Protein AF-A0A645GBQ3-F1 (afdb_monomer_lite)

Organism: NCBI:txid1076179

Structure (mmCIF, N/CA/C/O backbone):
data_AF-A0A645GBQ3-F1
#
_entry.id   AF-A0A645GBQ3-F1
#
loop_
_atom_site.group_PDB
_atom_site.id
_atom_site.type_symbol
_atom_site.label_atom_id
_atom_site.label_alt_id
_atom_site.label_comp_id
_atom_site.label_asym_id
_atom_site.label_entity_id
_atom_site.label_seq_id
_atom_site.pdbx_PDB_ins_code
_atom_site.Cartn_x
_atom_site.Cartn_y
_atom_site.Cartn_z
_atom_site.occupancy
_atom_site.B_iso_or_equiv
_atom_site.auth_seq_id
_atom_site.auth_comp_id
_atom_site.auth_asym_id
_atom_site.auth_atom_id
_atom_site.pdbx_PDB_model_num
ATOM 1 N N . MET A 1 1 ? -10.756 16.431 -6.516 1.00 83.06 1 MET A N 1
ATOM 2 C CA . MET A 1 1 ? -9.817 15.566 -5.770 1.00 83.06 1 MET A CA 1
ATOM 3 C C . MET A 1 1 ? -9.215 14.567 -6.733 1.00 83.06 1 MET A C 1
ATOM 5 O O . MET A 1 1 ? -9.971 13.977 -7.496 1.00 83.06 1 MET A O 1
ATOM 9 N N . LEU A 1 2 ? -7.894 14.402 -6.705 1.00 91.50 2 LEU A N 1
ATOM 10 C CA . LEU A 1 2 ? -7.167 13.457 -7.549 1.00 91.50 2 LEU A CA 1
ATOM 11 C C . LEU A 1 2 ? -6.474 12.403 -6.690 1.00 91.50 2 LEU A C 1
ATOM 13 O O . LEU A 1 2 ? -6.007 12.695 -5.585 1.00 91.50 2 LEU A O 1
ATOM 17 N N . LEU A 1 3 ? -6.412 11.192 -7.229 1.00 93.12 3 LEU A N 1
ATOM 18 C CA . LEU A 1 3 ? -5.645 10.085 -6.685 1.00 93.12 3 LEU A CA 1
ATOM 19 C C . LEU A 1 3 ? -4.630 9.641 -7.726 1.00 93.12 3 LEU A C 1
ATOM 21 O O . LEU A 1 3 ? -4.950 9.558 -8.911 1.00 93.12 3 LEU A O 1
ATOM 25 N N . TYR A 1 4 ? -3.431 9.333 -7.260 1.00 94.88 4 TYR A N 1
ATOM 26 C CA . TYR A 1 4 ? -2.358 8.794 -8.077 1.00 94.88 4 TYR A CA 1
ATOM 27 C C . TYR A 1 4 ? -1.699 7.646 -7.319 1.00 94.88 4 TYR A C 1
ATOM 29 O O . TYR A 1 4 ? -1.350 7.800 -6.150 1.00 94.88 4 TYR A O 1
ATOM 37 N N . SER A 1 5 ? -1.550 6.494 -7.966 1.00 96.38 5 SER A N 1
ATOM 38 C CA . SER A 1 5 ? -0.731 5.396 -7.461 1.00 96.38 5 SER A CA 1
ATOM 39 C C . SER A 1 5 ? 0.590 5.398 -8.209 1.00 96.38 5 SER A C 1
ATOM 41 O O . SER A 1 5 ? 0.617 5.496 -9.435 1.00 96.38 5 SER A O 1
ATOM 43 N N . GLY A 1 6 ? 1.688 5.291 -7.476 1.00 96.94 6 GLY A N 1
ATOM 44 C CA . GLY A 1 6 ? 3.011 5.284 -8.073 1.00 96.94 6 GLY A CA 1
ATOM 45 C C . GLY A 1 6 ? 4.090 4.987 -7.054 1.00 96.94 6 GLY A C 1
ATOM 46 O O . GLY A 1 6 ? 3.843 4.953 -5.849 1.00 96.94 6 GLY A O 1
ATOM 47 N N . ILE A 1 7 ? 5.293 4.754 -7.554 1.00 96.94 7 ILE A N 1
ATOM 48 C CA . ILE A 1 7 ? 6.451 4.490 -6.710 1.00 96.94 7 ILE A CA 1
ATOM 49 C C . ILE A 1 7 ? 6.987 5.784 -6.101 1.00 96.94 7 ILE A C 1
ATOM 51 O O . ILE A 1 7 ? 7.035 6.821 -6.761 1.00 96.94 7 ILE A O 1
ATOM 55 N N . GLU A 1 8 ? 7.400 5.717 -4.839 1.00 96.31 8 GLU A N 1
ATOM 56 C CA . GLU A 1 8 ? 8.283 6.731 -4.254 1.00 96.31 8 GLU A CA 1
ATOM 57 C C . GLU A 1 8 ? 9.726 6.544 -4.730 1.00 96.31 8 GLU A C 1
ATOM 59 O O . GLU A 1 8 ? 10.445 7.519 -4.930 1.00 96.31 8 GLU A O 1
ATOM 64 N N . GLY A 1 9 ? 10.121 5.286 -4.923 1.00 96.62 9 GLY A N 1
ATOM 65 C CA . GLY A 1 9 ? 11.475 4.892 -5.267 1.00 96.62 9 GLY A CA 1
ATOM 66 C C . GLY A 1 9 ? 12.423 4.792 -4.068 1.00 96.62 9 GLY A C 1
ATOM 67 O O . GLY A 1 9 ? 12.064 5.067 -2.919 1.00 96.62 9 GLY A O 1
ATOM 68 N N . SER A 1 10 ? 13.644 4.335 -4.334 1.00 95.75 10 SER A N 1
ATOM 69 C CA . SER A 1 10 ? 14.754 4.288 -3.374 1.00 95.75 10 SER A CA 1
ATOM 70 C C . SER A 1 10 ? 16.099 4.395 -4.101 1.00 95.75 10 SER A C 1
ATOM 72 O O . SER A 1 10 ? 16.156 4.680 -5.290 1.00 95.75 10 SER A O 1
ATOM 74 N N . THR A 1 11 ? 17.210 4.192 -3.401 1.00 96.44 11 THR A N 1
ATOM 75 C CA . THR A 1 11 ? 18.536 4.195 -4.020 1.00 96.44 11 THR A CA 1
ATOM 76 C C . THR A 1 11 ? 18.762 2.881 -4.759 1.00 96.44 11 THR A C 1
ATOM 78 O O . THR A 1 11 ? 18.787 1.814 -4.144 1.00 96.44 11 THR A O 1
ATOM 81 N N . ALA A 1 12 ? 18.979 2.953 -6.073 1.00 97.00 12 ALA A N 1
ATOM 82 C CA . ALA A 1 12 ? 19.360 1.787 -6.858 1.00 97.00 12 ALA A CA 1
ATOM 83 C C . ALA A 1 12 ? 20.680 1.179 -6.349 1.00 97.00 12 ALA A C 1
ATOM 85 O O . ALA A 1 12 ? 21.616 1.889 -5.977 1.00 97.00 12 ALA A O 1
ATOM 86 N N . THR A 1 13 ? 20.788 -0.145 -6.401 1.00 96.56 13 THR A N 1
ATOM 87 C CA . THR A 1 13 ? 22.008 -0.886 -6.044 1.00 96.56 13 THR A CA 1
ATOM 88 C C . THR A 1 13 ? 22.647 -1.489 -7.295 1.00 96.56 13 THR A C 1
ATOM 90 O O . THR A 1 13 ? 22.156 -1.314 -8.413 1.00 96.56 13 THR A O 1
ATOM 93 N N . THR A 1 14 ? 23.744 -2.231 -7.145 1.00 96.75 14 THR A N 1
ATOM 94 C CA . THR A 1 14 ? 24.315 -3.006 -8.260 1.00 96.75 14 THR A CA 1
ATOM 95 C C . THR A 1 14 ? 23.353 -4.094 -8.755 1.00 96.75 14 THR A C 1
ATOM 97 O O . THR A 1 14 ? 23.331 -4.386 -9.948 1.00 96.75 14 THR A O 1
ATOM 100 N N . LEU A 1 15 ? 22.533 -4.669 -7.866 1.00 96.00 15 LEU A N 1
ATOM 101 C CA . LEU A 1 15 ? 21.653 -5.805 -8.176 1.00 96.00 15 LEU A CA 1
ATOM 102 C C . LEU A 1 15 ? 20.225 -5.386 -8.548 1.00 96.00 15 LEU A C 1
ATOM 104 O O . LEU A 1 15 ? 19.605 -6.014 -9.409 1.00 96.00 15 LEU A O 1
ATOM 108 N N . TYR A 1 16 ? 19.724 -4.316 -7.932 1.00 97.44 16 TYR A N 1
ATOM 109 C CA . TYR A 1 16 ? 18.332 -3.880 -8.029 1.00 97.44 16 TYR A CA 1
ATOM 110 C C . TYR A 1 16 ? 18.226 -2.435 -8.517 1.00 97.44 16 TYR A C 1
ATOM 112 O O . TYR A 1 16 ? 19.090 -1.603 -8.222 1.00 97.44 16 TYR A O 1
ATOM 120 N N . ASP A 1 17 ? 17.182 -2.136 -9.284 1.00 97.56 17 ASP A N 1
ATOM 121 C CA . ASP A 1 17 ? 16.811 -0.762 -9.622 1.00 97.56 17 ASP A CA 1
ATOM 122 C C . ASP A 1 17 ? 16.175 -0.020 -8.435 1.00 97.56 17 ASP A C 1
ATOM 124 O O . ASP A 1 17 ? 16.154 -0.510 -7.306 1.00 97.56 17 ASP A O 1
ATOM 128 N N . ASP A 1 18 ? 15.745 1.212 -8.682 1.00 97.69 18 ASP A N 1
ATOM 129 C CA . ASP A 1 18 ? 15.135 2.112 -7.707 1.00 97.69 18 ASP A CA 1
ATOM 130 C C . ASP A 1 18 ? 13.610 1.973 -7.614 1.00 97.69 18 ASP A C 1
ATOM 132 O O . ASP A 1 18 ? 12.980 2.708 -6.854 1.00 97.69 18 ASP A O 1
ATOM 136 N N . ARG A 1 19 ? 12.986 1.056 -8.363 1.00 98.12 19 ARG A N 1
ATOM 137 C CA . ARG A 1 19 ? 11.527 0.956 -8.456 1.00 98.12 19 ARG A CA 1
ATOM 138 C C . ARG A 1 19 ? 10.968 0.142 -7.293 1.00 98.12 19 ARG A C 1
ATOM 140 O O . ARG A 1 19 ? 10.896 -1.087 -7.323 1.00 98.12 19 ARG A O 1
ATOM 147 N N . CYS A 1 20 ? 10.569 0.847 -6.242 1.00 97.62 20 CYS A N 1
ATOM 148 C CA . CYS A 1 20 ? 10.006 0.266 -5.027 1.00 97.62 20 CYS A CA 1
ATOM 149 C C . CYS A 1 20 ? 9.083 1.247 -4.300 1.00 97.62 20 CYS A C 1
ATOM 151 O O . CYS A 1 20 ? 8.946 2.407 -4.699 1.00 97.62 20 CYS A O 1
ATOM 153 N N . ARG A 1 21 ? 8.509 0.800 -3.176 1.00 97.19 21 ARG A N 1
ATOM 154 C CA . ARG A 1 21 ? 7.711 1.639 -2.270 1.00 97.19 21 ARG A CA 1
ATOM 155 C C . ARG A 1 21 ? 6.492 2.225 -2.983 1.00 97.19 21 ARG A C 1
ATOM 157 O O . ARG A 1 21 ? 6.407 3.435 -3.203 1.00 97.19 21 ARG A O 1
ATOM 164 N N . LEU A 1 22 ? 5.546 1.360 -3.354 1.00 98.19 22 LEU A N 1
ATOM 165 C CA . LEU A 1 22 ? 4.264 1.788 -3.911 1.00 98.19 22 LEU A CA 1
ATOM 166 C C . LEU A 1 22 ? 3.544 2.681 -2.901 1.00 98.19 22 LEU A C 1
ATOM 168 O O . LEU A 1 22 ? 3.298 2.278 -1.759 1.00 98.19 22 LEU A O 1
ATOM 172 N N . LYS A 1 23 ? 3.142 3.862 -3.355 1.00 96.38 23 LYS A N 1
ATOM 173 C CA . LYS A 1 23 ? 2.350 4.814 -2.591 1.00 96.38 23 LYS A CA 1
ATOM 174 C C . LYS A 1 23 ? 1.049 5.160 -3.294 1.00 96.38 23 LYS A C 1
ATOM 176 O O . LYS A 1 23 ? 0.962 5.185 -4.521 1.00 96.38 23 LYS A O 1
ATOM 181 N N . LEU A 1 24 ? 0.052 5.501 -2.486 1.00 95.12 24 LEU A N 1
ATOM 182 C CA . LEU A 1 24 ? -1.095 6.283 -2.926 1.00 95.12 24 LEU A CA 1
ATOM 183 C C . LEU A 1 24 ? -0.861 7.742 -2.552 1.00 95.12 24 LEU A C 1
ATOM 185 O O . LEU A 1 24 ? -0.682 8.059 -1.378 1.00 95.12 24 LEU A O 1
ATOM 189 N N . PHE A 1 25 ? -0.923 8.618 -3.540 1.00 93.69 25 PHE A N 1
ATOM 190 C CA . PHE A 1 25 ? -0.877 10.062 -3.393 1.00 93.69 25 PHE A CA 1
ATOM 191 C C . PHE A 1 25 ? -2.285 10.633 -3.556 1.00 93.69 25 PHE A C 1
ATOM 193 O O . PHE A 1 25 ? -3.060 10.202 -4.415 1.00 93.69 25 PHE A O 1
ATOM 200 N N . LYS A 1 26 ? -2.613 11.627 -2.733 1.00 91.06 26 LYS A N 1
ATOM 201 C CA . LYS A 1 26 ? -3.895 12.327 -2.747 1.00 91.06 26 LYS A CA 1
ATOM 202 C C . LYS A 1 26 ? -3.665 13.827 -2.882 1.00 91.06 26 LYS A C 1
ATOM 204 O O . LYS A 1 26 ? -2.939 14.426 -2.091 1.00 91.06 26 LYS A O 1
ATOM 209 N N . SER A 1 27 ? -4.362 14.424 -3.842 1.00 91.50 27 SER A N 1
ATOM 210 C CA . SER A 1 27 ? -4.435 15.871 -4.022 1.00 91.50 27 SER A CA 1
ATOM 211 C C . SER A 1 27 ? -5.872 16.360 -3.844 1.00 91.50 27 SER A C 1
ATOM 213 O O . SER A 1 27 ? -6.828 15.818 -4.416 1.00 91.50 27 SER A O 1
ATOM 215 N N . ARG A 1 28 ? -6.031 17.416 -3.042 1.00 89.56 28 ARG A N 1
ATOM 216 C CA . ARG A 1 28 ? -7.317 18.099 -2.810 1.00 89.56 28 ARG A CA 1
ATOM 217 C C . ARG A 1 28 ? -7.494 19.339 -3.690 1.00 89.56 28 ARG A C 1
ATOM 219 O O . ARG A 1 28 ? -8.605 19.841 -3.793 1.00 89.56 28 ARG A O 1
ATOM 226 N N . ASP A 1 29 ? -6.435 19.762 -4.365 1.00 91.62 29 ASP A N 1
ATOM 227 C CA . ASP A 1 29 ? -6.297 21.006 -5.126 1.00 91.62 29 ASP A CA 1
ATOM 228 C C . ASP A 1 29 ? -5.957 20.733 -6.602 1.00 91.62 29 ASP A C 1
ATOM 230 O O . ASP A 1 29 ? -5.136 21.408 -7.225 1.00 91.62 29 ASP A O 1
ATOM 234 N N . SER A 1 30 ? -6.600 19.701 -7.156 1.00 91.69 30 SER A N 1
ATOM 235 C CA . SER A 1 30 ? -6.531 19.342 -8.580 1.00 91.69 30 SER A CA 1
ATOM 236 C C . SER A 1 30 ? -5.112 19.099 -9.110 1.00 91.69 30 SER A C 1
ATOM 238 O O . SER A 1 30 ? -4.822 19.363 -10.270 1.00 91.69 30 SER A O 1
ATOM 240 N N . GLY A 1 31 ? -4.244 18.542 -8.269 1.00 92.62 31 GLY A N 1
ATOM 241 C CA . GLY A 1 31 ? -2.883 18.136 -8.615 1.00 92.62 31 GLY A CA 1
ATOM 242 C C . GLY A 1 31 ? -1.814 19.176 -8.299 1.00 92.62 31 GLY A C 1
ATOM 243 O O . GLY A 1 31 ? -0.643 18.906 -8.558 1.00 92.62 31 GLY A O 1
ATOM 244 N N . THR A 1 32 ? -2.191 20.321 -7.720 1.00 93.75 32 THR A N 1
ATOM 245 C CA . THR A 1 32 ? -1.244 21.383 -7.345 1.00 93.75 32 THR A CA 1
ATOM 246 C C . THR A 1 32 ? -0.327 20.938 -6.203 1.00 93.75 32 THR A C 1
ATOM 248 O O . THR A 1 32 ? 0.871 21.208 -6.233 1.00 93.75 32 THR A O 1
ATOM 251 N N . SER A 1 33 ? -0.855 20.206 -5.216 1.00 91.88 33 SER A N 1
ATOM 252 C CA . SER A 1 33 ? -0.076 19.640 -4.115 1.00 91.88 33 SER A CA 1
ATOM 253 C C . SER A 1 33 ? -0.465 18.196 -3.780 1.00 91.88 33 SER A C 1
ATOM 255 O O . SER A 1 33 ? -1.612 17.769 -3.922 1.00 91.88 33 SER A O 1
ATOM 257 N N . TRP A 1 34 ? 0.529 17.440 -3.299 1.00 92.06 34 TRP A N 1
ATOM 258 C CA . TRP A 1 34 ? 0.441 16.001 -3.005 1.00 92.06 34 TRP A CA 1
ATOM 259 C C . TRP A 1 34 ? 1.001 15.664 -1.616 1.00 92.06 34 TRP A C 1
ATOM 261 O O . TRP A 1 34 ? 1.700 14.673 -1.415 1.00 92.06 34 TRP A O 1
ATOM 271 N N . GLN A 1 35 ? 0.714 16.519 -0.633 1.00 83.94 35 GLN A N 1
ATOM 272 C CA . GLN A 1 35 ? 1.245 16.381 0.730 1.00 83.94 35 GLN A CA 1
ATOM 273 C C . GLN A 1 35 ? 0.753 15.112 1.446 1.00 83.94 35 GLN A C 1
ATOM 275 O O . GLN A 1 35 ? 1.389 14.633 2.383 1.00 83.94 35 GLN A O 1
ATOM 280 N N . GLN A 1 36 ? -0.385 14.564 1.018 1.00 86.69 36 GLN A N 1
ATOM 281 C CA . GLN A 1 36 ? -0.972 13.356 1.583 1.00 86.69 36 GLN A CA 1
ATOM 282 C C . GLN A 1 36 ? -0.554 12.155 0.737 1.00 86.69 36 GLN A C 1
ATOM 284 O O . GLN A 1 36 ? -1.017 11.991 -0.393 1.00 86.69 36 GLN A O 1
ATOM 289 N N . ASN A 1 37 ? 0.326 11.322 1.287 1.00 91.31 37 ASN A N 1
ATOM 290 C CA . ASN A 1 37 ? 0.755 10.082 0.657 1.00 91.31 37 ASN A CA 1
ATOM 291 C C . ASN A 1 37 ? 0.865 8.951 1.682 1.00 91.31 37 ASN A C 1
ATOM 293 O O . ASN A 1 37 ? 1.205 9.188 2.841 1.00 91.31 37 ASN A O 1
ATOM 297 N N . TYR A 1 38 ? 0.559 7.734 1.243 1.00 91.81 38 TYR A N 1
ATOM 298 C CA . TYR A 1 38 ? 0.514 6.550 2.097 1.00 91.81 38 TYR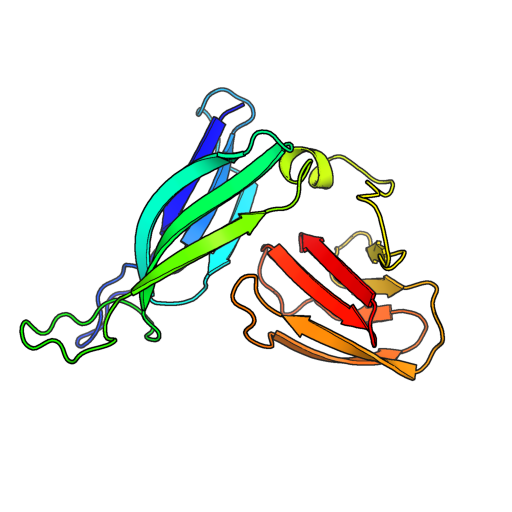 A CA 1
ATOM 299 C C . TYR A 1 38 ? 1.259 5.416 1.428 1.00 91.81 38 TYR A C 1
ATOM 301 O O . TYR A 1 38 ? 0.976 5.083 0.277 1.00 91.81 38 TYR A O 1
ATOM 309 N N . LEU A 1 39 ? 2.182 4.815 2.167 1.00 94.88 39 LEU A N 1
ATOM 310 C CA . LEU A 1 39 ? 2.837 3.583 1.769 1.00 94.88 39 LEU A CA 1
ATOM 311 C C . LEU A 1 39 ? 1.826 2.431 1.732 1.00 94.88 39 LEU A C 1
ATOM 313 O O . LEU A 1 39 ? 1.065 2.227 2.681 1.00 94.88 39 LEU A O 1
ATOM 317 N N . LEU A 1 40 ? 1.808 1.724 0.604 1.00 95.56 40 LEU A N 1
ATOM 318 C CA . LEU A 1 40 ? 0.941 0.576 0.345 1.00 95.56 40 LEU A CA 1
ATOM 319 C C . LEU A 1 40 ? 1.728 -0.731 0.246 1.00 95.56 40 LEU A C 1
ATOM 321 O O . LEU A 1 40 ? 1.228 -1.778 0.653 1.00 95.56 40 LEU A O 1
ATOM 325 N N . TYR A 1 41 ? 2.944 -0.666 -0.302 1.00 96.56 41 TYR A N 1
ATOM 326 C CA . TYR A 1 41 ? 3.841 -1.808 -0.421 1.00 96.56 41 TYR A CA 1
ATOM 327 C C . TYR A 1 41 ? 5.299 -1.352 -0.410 1.00 96.56 41 TYR A C 1
ATOM 329 O O . TYR A 1 41 ? 5.704 -0.573 -1.265 1.00 96.56 41 TYR A O 1
ATOM 337 N N . GLU A 1 42 ? 6.084 -1.835 0.549 1.00 94.94 42 GLU A N 1
ATOM 338 C CA . GLU A 1 42 ? 7.466 -1.409 0.800 1.00 94.94 42 GLU A CA 1
ATOM 339 C C . GLU A 1 42 ? 8.470 -1.848 -0.277 1.00 94.94 42 GLU A C 1
ATOM 341 O O . GLU A 1 42 ? 9.459 -1.153 -0.508 1.00 94.94 42 GLU A O 1
ATOM 346 N N . LYS A 1 43 ? 8.252 -3.011 -0.894 1.00 96.12 43 LYS A N 1
ATOM 347 C CA . LYS A 1 43 ? 9.246 -3.710 -1.724 1.00 96.12 43 LYS A CA 1
ATOM 348 C C . LYS A 1 43 ? 9.195 -3.267 -3.193 1.00 96.12 43 LYS A C 1
ATOM 350 O O . LYS A 1 43 ? 8.610 -2.225 -3.506 1.00 96.12 43 LYS A O 1
ATOM 355 N N . ALA A 1 44 ? 9.848 -4.023 -4.078 1.00 97.62 44 ALA A N 1
ATOM 356 C CA . ALA A 1 44 ? 9.894 -3.772 -5.511 1.00 97.62 44 ALA A CA 1
ATOM 357 C C . ALA A 1 44 ? 8.484 -3.577 -6.069 1.00 97.62 44 ALA A C 1
ATOM 359 O O . ALA A 1 44 ? 7.621 -4.446 -5.955 1.00 97.62 44 ALA A O 1
ATOM 360 N N . ALA A 1 45 ? 8.252 -2.412 -6.651 1.00 98.25 45 ALA A N 1
ATOM 361 C CA . ALA A 1 45 ? 6.960 -2.004 -7.163 1.00 98.25 45 ALA A CA 1
ATOM 362 C C . ALA A 1 45 ? 7.185 -1.265 -8.470 1.00 98.25 45 ALA A C 1
ATOM 364 O O . ALA A 1 45 ? 8.149 -0.514 -8.583 1.00 98.25 45 ALA A O 1
ATOM 365 N N . GLY A 1 46 ? 6.336 -1.493 -9.462 1.00 97.38 46 GLY A N 1
ATOM 366 C CA . GLY A 1 46 ? 6.522 -0.938 -10.800 1.00 97.38 46 GLY A CA 1
ATOM 367 C C . GLY A 1 46 ? 5.320 -0.151 -11.268 1.00 97.38 46 GLY A C 1
ATOM 368 O O . GLY A 1 46 ? 4.773 0.684 -10.539 1.00 97.38 46 GLY A O 1
ATOM 369 N N . TYR A 1 47 ? 4.915 -0.412 -12.507 1.00 97.88 47 TYR A N 1
ATOM 370 C CA . TYR A 1 47 ? 3.704 0.185 -13.042 1.00 97.88 47 TYR A CA 1
ATOM 371 C C . TYR A 1 47 ? 2.506 -0.153 -12.165 1.00 97.88 47 TYR A C 1
ATOM 373 O O . TYR A 1 47 ? 2.388 -1.253 -11.624 1.00 97.88 47 TYR A O 1
ATOM 381 N N . SER A 1 48 ? 1.615 0.823 -12.026 1.00 98.19 48 SER A N 1
ATOM 382 C CA . SER A 1 48 ? 0.379 0.657 -11.283 1.00 98.19 48 SER A CA 1
ATOM 383 C C . SER A 1 48 ? -0.765 1.366 -11.984 1.00 98.19 48 SER A C 1
ATOM 385 O O . SER A 1 48 ? -0.569 2.349 -12.701 1.00 98.19 48 SER A O 1
ATOM 387 N N . CYS A 1 49 ? -1.968 0.864 -11.758 1.00 97.69 49 CYS A N 1
ATOM 388 C CA . CYS A 1 49 ? -3.197 1.541 -12.108 1.00 97.69 49 CYS A CA 1
ATOM 389 C C . CYS A 1 49 ? -4.188 1.406 -10.956 1.00 97.69 49 CYS A C 1
ATOM 391 O O . CYS A 1 49 ? -4.151 0.449 -10.180 1.00 97.69 49 CYS A O 1
ATOM 393 N N . LEU A 1 50 ? -5.082 2.382 -10.847 1.00 96.69 50 LEU A N 1
ATOM 394 C CA . LEU A 1 50 ? -6.124 2.383 -9.834 1.00 96.69 50 LEU A CA 1
ATOM 395 C C . LEU A 1 50 ? -7.491 2.565 -10.473 1.00 96.69 50 LEU A C 1
ATOM 397 O O . LEU A 1 50 ? -7.639 3.223 -11.502 1.00 96.69 50 LEU A O 1
ATOM 401 N N . THR A 1 51 ? -8.501 1.997 -9.830 1.00 95.50 51 THR A N 1
ATOM 402 C CA . THR A 1 51 ? -9.900 2.212 -10.177 1.00 95.50 51 THR A CA 1
ATOM 403 C C . THR A 1 51 ? -10.760 2.223 -8.924 1.00 95.50 51 THR A C 1
ATOM 405 O O . THR A 1 51 ? -10.434 1.599 -7.912 1.00 95.50 51 THR A O 1
ATOM 408 N N . ARG A 1 52 ? -11.883 2.935 -8.992 1.00 92.44 52 ARG A N 1
ATOM 409 C CA . ARG A 1 52 ? -12.896 2.896 -7.942 1.00 92.44 52 ARG A CA 1
ATOM 410 C C . ARG A 1 52 ? -13.893 1.787 -8.258 1.00 92.44 52 ARG A C 1
ATOM 412 O O . ARG A 1 52 ? -14.493 1.780 -9.332 1.00 92.44 52 ARG A O 1
ATOM 419 N N . LEU A 1 53 ? -14.087 0.868 -7.319 1.00 93.69 53 LEU A N 1
ATOM 420 C CA . LEU A 1 53 ? -15.098 -0.180 -7.434 1.00 93.69 53 LEU A CA 1
ATOM 421 C C . LEU A 1 53 ? -16.501 0.400 -7.199 1.00 93.69 53 LEU A C 1
ATOM 423 O O . LEU A 1 53 ? -16.662 1.444 -6.565 1.00 93.69 53 LEU A O 1
ATOM 427 N N . LYS A 1 54 ? -17.538 -0.295 -7.685 1.00 91.44 54 LYS A N 1
ATOM 428 C CA . LYS A 1 54 ? -18.947 0.135 -7.542 1.00 91.44 54 LYS A CA 1
ATOM 429 C C . LYS A 1 54 ? -19.369 0.317 -6.080 1.00 91.44 54 LYS A C 1
ATOM 431 O O . LYS A 1 54 ? -20.198 1.166 -5.779 1.00 91.44 54 LYS A O 1
ATOM 436 N N . THR A 1 55 ? -18.783 -0.476 -5.195 1.00 86.12 55 THR A N 1
ATOM 437 C CA . THR A 1 55 ? -18.999 -0.486 -3.744 1.00 86.12 55 THR A CA 1
ATOM 438 C C . THR A 1 55 ? -18.204 0.602 -3.005 1.00 86.12 55 THR A C 1
ATOM 440 O O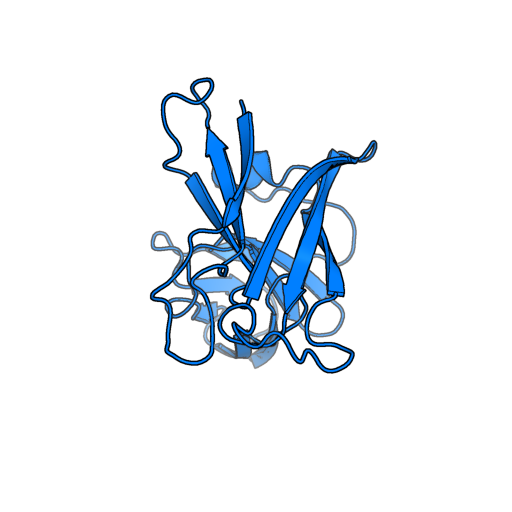 . THR A 1 55 ? -18.414 0.827 -1.817 1.00 86.12 55 THR A O 1
ATOM 443 N N . GLY A 1 56 ? -17.373 1.372 -3.719 1.00 86.12 56 GLY A N 1
ATOM 444 C CA . GLY A 1 56 ? -16.703 2.568 -3.212 1.00 86.12 56 GLY A CA 1
ATOM 445 C C . GLY A 1 56 ? -15.257 2.368 -2.760 1.00 86.12 56 GLY A C 1
ATOM 446 O O . GLY A 1 56 ? -14.585 3.372 -2.519 1.00 86.12 56 GLY A O 1
ATOM 447 N N . GLU A 1 57 ? -14.772 1.129 -2.683 1.00 89.44 57 GLU A N 1
ATOM 448 C CA . GLU A 1 57 ? -13.360 0.778 -2.509 1.00 89.44 57 GLU A CA 1
ATOM 449 C C . GLU A 1 57 ? -12.500 1.308 -3.661 1.00 89.44 57 GLU A C 1
ATOM 451 O O . GLU A 1 57 ? -12.980 1.571 -4.770 1.00 89.44 57 GLU A O 1
ATOM 456 N N . ILE A 1 58 ? -11.197 1.402 -3.409 1.00 92.44 58 ILE A N 1
ATOM 457 C CA . ILE A 1 58 ? -10.199 1.671 -4.444 1.00 92.44 58 ILE A CA 1
ATOM 458 C C . ILE A 1 58 ? -9.400 0.391 -4.654 1.00 92.44 58 ILE A C 1
ATOM 460 O O . ILE A 1 58 ? -8.723 -0.068 -3.736 1.00 92.44 58 ILE A O 1
ATOM 464 N N . ALA A 1 59 ? -9.466 -0.166 -5.857 1.00 95.56 59 ALA A N 1
ATOM 465 C CA . ALA A 1 59 ? -8.606 -1.260 -6.277 1.00 95.56 59 ALA A CA 1
ATOM 466 C C . ALA A 1 59 ? -7.365 -0.692 -6.969 1.00 95.56 59 ALA A C 1
ATOM 468 O O . ALA A 1 59 ? -7.480 0.188 -7.823 1.00 95.56 59 ALA A O 1
ATOM 469 N N . ILE A 1 60 ? -6.194 -1.199 -6.601 1.00 97.62 60 ILE A N 1
ATOM 470 C CA . ILE A 1 60 ? -4.899 -0.801 -7.151 1.00 97.62 60 ILE A CA 1
ATOM 471 C C . ILE A 1 60 ? -4.199 -2.068 -7.628 1.00 97.62 60 ILE A C 1
ATOM 473 O O . ILE A 1 60 ? -3.842 -2.911 -6.808 1.00 97.62 60 ILE A O 1
ATOM 477 N N . LEU A 1 61 ? -4.025 -2.198 -8.941 1.00 98.19 61 LEU A N 1
ATOM 478 C CA . LEU A 1 61 ? -3.247 -3.261 -9.574 1.00 98.19 61 LEU A CA 1
ATOM 479 C C . LEU A 1 61 ? -1.834 -2.735 -9.818 1.00 98.19 61 LEU A C 1
ATOM 481 O O . LEU A 1 61 ? -1.675 -1.619 -10.314 1.00 98.19 61 LEU A O 1
ATOM 485 N N . PHE A 1 62 ? -0.813 -3.519 -9.488 1.00 98.38 62 PHE A N 1
ATOM 486 C CA . PHE A 1 62 ? 0.574 -3.097 -9.653 1.00 98.38 62 PHE A CA 1
ATOM 487 C C . PHE A 1 62 ? 1.520 -4.271 -9.909 1.00 98.38 62 PHE A C 1
ATOM 489 O O . PHE A 1 62 ? 1.230 -5.414 -9.559 1.00 98.38 62 PHE A O 1
ATOM 496 N N . GLU A 1 63 ? 2.664 -3.977 -10.522 1.00 98.25 63 GLU A N 1
ATOM 497 C CA . GLU A 1 63 ? 3.797 -4.901 -10.581 1.00 98.25 63 GLU A CA 1
ATOM 498 C C . GLU A 1 63 ? 4.464 -4.964 -9.207 1.00 98.25 63 GLU A C 1
ATOM 500 O O . GLU A 1 63 ? 4.858 -3.927 -8.677 1.00 98.25 63 GLU A O 1
ATOM 505 N N . ALA A 1 64 ? 4.627 -6.162 -8.656 1.00 97.94 64 ALA A N 1
ATOM 506 C CA . ALA A 1 64 ? 5.228 -6.411 -7.353 1.00 97.94 64 ALA A CA 1
ATOM 507 C C . ALA A 1 64 ? 6.391 -7.401 -7.466 1.00 97.94 64 ALA A C 1
ATOM 509 O O . ALA A 1 64 ? 6.331 -8.357 -8.240 1.00 97.94 64 ALA A O 1
ATOM 510 N N . GLY A 1 65 ? 7.426 -7.214 -6.655 1.00 96.50 65 GLY A N 1
ATOM 511 C CA . GLY A 1 65 ? 8.508 -8.173 -6.455 1.00 96.50 65 GLY A CA 1
ATOM 512 C C . GLY A 1 65 ? 8.940 -8.200 -4.992 1.00 96.50 65 GLY A C 1
ATOM 513 O O . GLY A 1 65 ? 8.771 -7.226 -4.261 1.00 96.50 65 GLY A O 1
ATOM 514 N N . ASP A 1 66 ? 9.505 -9.322 -4.551 1.00 94.56 66 ASP A N 1
ATOM 515 C CA . ASP A 1 66 ? 9.792 -9.541 -3.127 1.00 94.56 66 ASP A CA 1
ATOM 516 C C . ASP A 1 66 ? 11.133 -8.958 -2.651 1.00 94.56 66 ASP A C 1
ATOM 518 O O . ASP A 1 66 ? 11.460 -9.039 -1.463 1.00 94.56 66 ASP A O 1
ATOM 522 N N . GLU A 1 67 ? 11.867 -8.329 -3.561 1.00 95.38 67 GLU A N 1
ATOM 523 C CA . GLU A 1 67 ? 13.178 -7.721 -3.345 1.00 95.38 67 GLU A CA 1
ATOM 524 C C . GLU A 1 67 ? 13.068 -6.209 -3.082 1.00 95.38 67 GLU A C 1
ATOM 526 O O . GLU A 1 67 ? 11.986 -5.626 -3.146 1.00 95.38 67 GLU A O 1
ATOM 531 N N . SER A 1 68 ? 14.183 -5.537 -2.782 1.00 94.62 68 SER A N 1
ATOM 532 C CA . SER A 1 68 ? 14.194 -4.088 -2.504 1.00 94.62 68 SER A CA 1
ATOM 533 C C . SER A 1 68 ? 13.951 -3.199 -3.735 1.00 94.62 68 SER A C 1
ATOM 535 O O . SER A 1 68 ? 13.735 -2.004 -3.583 1.00 94.62 68 SER A O 1
ATOM 537 N N . GLY A 1 69 ? 14.003 -3.775 -4.933 1.00 97.38 69 GLY A N 1
ATOM 538 C CA . GLY A 1 69 ? 13.752 -3.174 -6.246 1.00 97.38 69 GLY A CA 1
ATOM 539 C C . GLY A 1 69 ? 13.716 -4.295 -7.290 1.00 97.38 69 GLY A C 1
ATOM 540 O O . GLY A 1 69 ? 13.950 -5.458 -6.942 1.00 97.38 69 GLY A O 1
ATOM 541 N N . PHE A 1 70 ? 13.431 -4.012 -8.560 1.00 97.62 70 PHE A N 1
ATOM 542 C CA . PHE A 1 70 ? 13.475 -5.078 -9.567 1.00 97.62 70 PHE A CA 1
ATOM 543 C C . PHE A 1 70 ? 14.915 -5.406 -9.958 1.00 97.62 70 PHE A C 1
ATOM 545 O O . PHE A 1 70 ? 15.775 -4.528 -10.044 1.00 97.62 70 PHE A O 1
ATOM 552 N N . ILE A 1 71 ? 15.181 -6.687 -10.219 1.00 96.38 71 ILE A N 1
ATOM 553 C CA . ILE A 1 71 ? 16.504 -7.153 -10.643 1.00 96.38 71 ILE A CA 1
ATOM 554 C C . ILE A 1 71 ? 16.946 -6.478 -11.949 1.00 96.38 71 ILE A C 1
ATOM 556 O O . ILE A 1 71 ? 16.210 -6.447 -12.938 1.00 96.38 71 ILE A O 1
ATOM 560 N N . LYS A 1 72 ? 18.187 -5.982 -11.974 1.00 95.94 72 LYS A N 1
ATOM 561 C CA . LYS A 1 72 ? 18.804 -5.386 -13.175 1.00 95.94 72 LYS A CA 1
ATOM 562 C C . LYS A 1 72 ? 19.277 -6.425 -14.189 1.00 95.94 72 LYS A C 1
ATOM 564 O O . LYS A 1 72 ? 19.459 -6.103 -15.360 1.00 95.94 72 LYS A O 1
ATOM 569 N N . SER A 1 73 ? 19.473 -7.665 -13.742 1.00 94.75 73 SER A N 1
ATOM 570 C CA . SER A 1 73 ? 19.841 -8.785 -14.605 1.00 94.75 73 SER A CA 1
ATOM 571 C C . SER A 1 73 ? 18.819 -8.981 -15.731 1.00 94.75 73 SER A C 1
ATOM 573 O O . SER A 1 73 ? 17.604 -8.904 -15.520 1.00 94.75 73 SER A O 1
ATOM 575 N N . SER A 1 74 ? 19.313 -9.285 -16.931 1.00 93.19 74 SER A N 1
ATOM 576 C CA . SER A 1 74 ? 18.484 -9.756 -18.045 1.00 93.19 74 SER A CA 1
ATOM 577 C C . SER A 1 74 ? 18.010 -11.199 -17.845 1.00 93.19 74 SER A C 1
ATOM 579 O O . SER A 1 74 ? 16.992 -11.590 -18.413 1.00 93.19 74 SER A O 1
ATOM 581 N N . VAL A 1 75 ? 18.703 -11.979 -17.008 1.00 94.56 75 VAL A N 1
ATOM 582 C CA . VAL A 1 75 ? 18.282 -13.320 -16.586 1.00 94.56 75 VAL A CA 1
ATOM 583 C C . VAL A 1 75 ? 17.353 -13.178 -15.387 1.00 94.56 75 VAL A C 1
ATOM 585 O O . VAL A 1 75 ? 17.784 -12.740 -14.318 1.00 94.56 75 VAL A O 1
ATOM 588 N N . ARG A 1 76 ? 16.080 -13.540 -15.572 1.00 93.00 76 ARG A N 1
ATOM 589 C CA . ARG A 1 76 ? 15.023 -13.368 -14.572 1.00 93.00 76 ARG A CA 1
ATOM 590 C C . ARG A 1 76 ? 14.344 -14.698 -14.278 1.00 93.00 76 ARG A C 1
ATOM 592 O O . ARG A 1 76 ? 13.681 -15.263 -15.144 1.00 93.00 76 ARG A O 1
ATOM 599 N N . ASN A 1 77 ? 14.523 -15.192 -13.058 1.00 91.00 77 ASN A N 1
ATOM 600 C CA . ASN A 1 77 ? 13.894 -16.433 -12.613 1.00 91.00 77 ASN A CA 1
ATOM 601 C C . ASN A 1 77 ? 12.386 -16.240 -12.443 1.00 91.00 77 ASN A C 1
ATOM 603 O O . ASN A 1 77 ? 11.932 -15.139 -12.139 1.00 91.00 77 ASN A O 1
ATOM 607 N N . ALA A 1 78 ? 11.605 -17.309 -12.597 1.00 92.81 78 ALA A N 1
ATOM 608 C CA . ALA A 1 78 ? 10.174 -17.263 -12.306 1.00 92.81 78 ALA A CA 1
ATOM 609 C C . ALA A 1 78 ? 9.917 -16.694 -10.896 1.00 92.81 78 ALA A C 1
ATOM 611 O O . ALA A 1 78 ? 10.637 -17.015 -9.953 1.00 92.81 78 ALA A O 1
ATOM 612 N N . GLY A 1 79 ? 8.908 -15.828 -10.770 1.00 89.94 79 GLY A N 1
ATOM 613 C CA . GLY A 1 79 ? 8.576 -15.155 -9.509 1.00 89.94 79 GLY A CA 1
ATOM 614 C C . GLY A 1 79 ? 9.341 -13.856 -9.230 1.00 89.94 79 GLY A C 1
ATOM 615 O O . GLY A 1 79 ? 9.032 -13.191 -8.249 1.00 89.94 79 GLY A O 1
ATOM 616 N N . TRP A 1 80 ? 10.278 -13.439 -10.092 1.00 93.25 80 TRP A N 1
ATOM 617 C CA . TRP A 1 80 ? 10.984 -12.154 -9.935 1.00 93.25 80 TRP A CA 1
ATOM 618 C C . TRP A 1 80 ? 10.049 -10.927 -9.933 1.00 93.25 80 TRP A C 1
ATOM 620 O O . TRP A 1 80 ? 10.382 -9.895 -9.353 1.00 93.25 80 TRP A O 1
ATOM 630 N N . MET A 1 81 ? 8.900 -11.043 -10.605 1.00 96.12 81 MET A N 1
ATOM 631 C CA . MET A 1 81 ? 7.807 -10.076 -10.623 1.00 96.12 81 MET A CA 1
ATOM 632 C C . MET A 1 81 ? 6.473 -10.822 -10.748 1.00 96.12 81 MET A C 1
ATOM 634 O O . MET A 1 81 ? 6.392 -11.872 -11.393 1.00 96.12 81 MET A O 1
ATOM 638 N N . ARG A 1 82 ? 5.429 -10.263 -10.138 1.00 96.25 82 ARG A N 1
ATOM 639 C CA . ARG A 1 82 ? 4.027 -10.669 -10.274 1.00 96.25 82 ARG A CA 1
ATOM 640 C C . ARG A 1 82 ? 3.133 -9.438 -10.415 1.00 96.25 82 ARG A C 1
ATOM 642 O O . ARG A 1 82 ? 3.530 -8.339 -10.040 1.00 96.25 82 ARG A O 1
ATOM 649 N N . LEU A 1 83 ? 1.906 -9.640 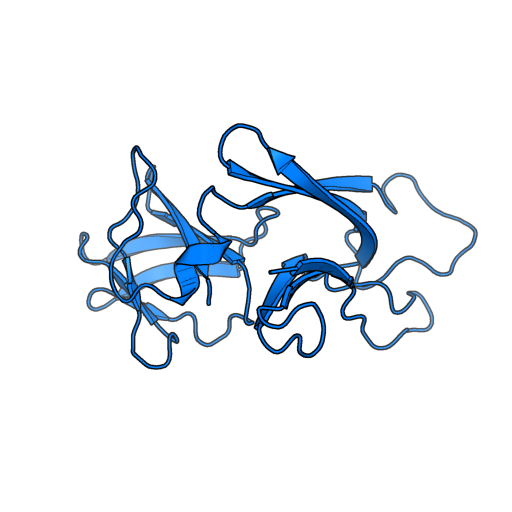-10.884 1.00 97.50 83 LEU A N 1
ATOM 650 C CA . LEU A 1 83 ? 0.842 -8.663 -10.674 1.00 97.50 83 LEU A CA 1
ATOM 651 C C . LEU A 1 83 ? 0.179 -8.935 -9.329 1.00 97.5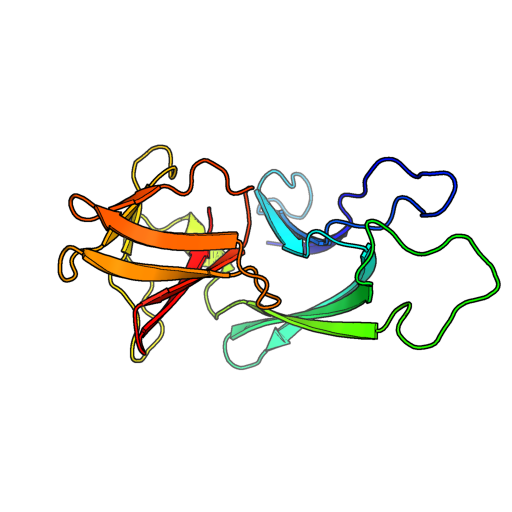0 83 LEU A C 1
ATOM 653 O O . LEU A 1 83 ? -0.155 -10.079 -9.020 1.00 97.50 83 LEU A O 1
ATOM 657 N N . ASP A 1 84 ? -0.006 -7.883 -8.548 1.00 96.88 84 ASP A N 1
ATOM 658 C CA . ASP A 1 84 ? -0.634 -7.944 -7.235 1.00 96.88 84 ASP A CA 1
ATOM 659 C C . ASP A 1 84 ? -1.710 -6.856 -7.122 1.00 96.88 84 ASP A C 1
ATOM 661 O O . ASP A 1 84 ? -1.703 -5.872 -7.871 1.00 96.88 84 ASP A O 1
ATOM 665 N N . ILE A 1 85 ? -2.668 -7.049 -6.217 1.00 96.50 85 ILE A N 1
ATOM 666 C CA . ILE A 1 85 ? -3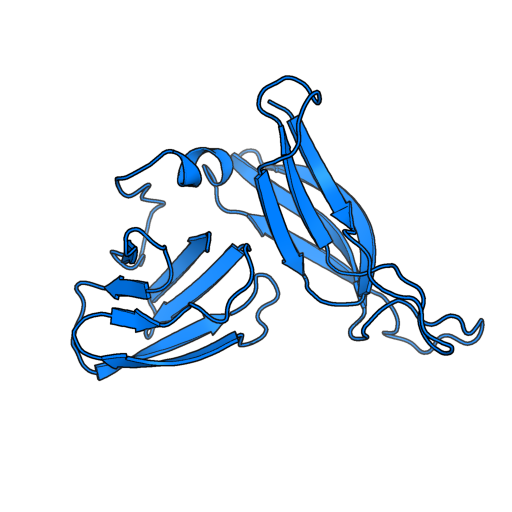.812 -6.154 -6.050 1.00 96.50 85 ILE A CA 1
ATOM 667 C C . ILE A 1 85 ? -3.989 -5.753 -4.590 1.00 96.50 85 ILE A C 1
ATOM 669 O O . ILE A 1 85 ? -4.097 -6.586 -3.694 1.00 96.50 85 ILE A O 1
ATOM 673 N N . ILE A 1 86 ? -4.086 -4.447 -4.359 1.00 95.56 86 ILE A N 1
ATOM 674 C CA . ILE A 1 86 ? -4.470 -3.881 -3.067 1.00 95.56 86 ILE A CA 1
ATOM 675 C C . ILE A 1 86 ? -5.868 -3.294 -3.196 1.00 95.56 86 ILE A C 1
ATOM 677 O O . ILE A 1 86 ? -6.144 -2.507 -4.101 1.00 95.56 86 ILE A O 1
ATOM 681 N N . ILE A 1 87 ? -6.749 -3.660 -2.266 1.00 92.06 87 ILE A N 1
ATOM 682 C CA . ILE A 1 87 ? -8.090 -3.088 -2.155 1.00 92.06 87 ILE A CA 1
ATOM 683 C C . ILE A 1 87 ? -8.129 -2.234 -0.893 1.00 92.06 87 ILE A C 1
ATOM 685 O O . ILE A 1 87 ? -8.055 -2.741 0.226 1.00 92.06 87 ILE A O 1
ATOM 689 N N . LEU A 1 88 ? -8.233 -0.922 -1.080 1.00 89.38 88 LEU A N 1
ATOM 690 C CA . LEU A 1 88 ? -8.442 0.018 0.012 1.00 89.38 88 LEU A CA 1
ATOM 691 C C . LEU A 1 88 ? -9.935 0.098 0.338 1.00 89.38 88 LEU A C 1
ATOM 693 O O . LEU A 1 88 ? -10.750 0.163 -0.586 1.00 89.38 88 LEU A O 1
ATOM 697 N N . PRO A 1 89 ? -10.306 0.139 1.628 1.00 81.69 89 PRO A N 1
ATOM 698 C CA . PRO A 1 89 ? -11.704 0.124 2.039 1.00 81.69 89 PRO A CA 1
ATOM 699 C C . PRO A 1 89 ? -12.480 1.334 1.505 1.00 81.69 89 PRO A C 1
ATOM 701 O O . PRO A 1 89 ? -11.926 2.416 1.291 1.00 81.69 89 PRO A O 1
ATOM 704 N N . ALA A 1 90 ? -13.792 1.171 1.327 1.00 81.38 90 ALA A N 1
ATOM 705 C CA . ALA A 1 90 ? -14.675 2.272 0.956 1.00 81.38 90 ALA A CA 1
ATOM 706 C C . ALA A 1 90 ? -14.555 3.430 1.963 1.00 81.38 90 ALA A C 1
ATOM 708 O O . ALA A 1 90 ? -14.347 3.217 3.153 1.00 81.38 90 ALA A O 1
ATOM 709 N N . GLY A 1 91 ? -14.628 4.677 1.499 1.00 74.94 91 GLY A N 1
ATOM 710 C CA . GLY A 1 91 ? -14.443 5.838 2.379 1.00 74.94 91 GLY A CA 1
ATOM 711 C C . GLY A 1 91 ? -13.011 6.016 2.905 1.00 74.94 91 GLY A C 1
ATOM 712 O O . GLY A 1 91 ? -12.785 6.903 3.723 1.00 74.94 91 GLY A O 1
ATOM 713 N N . PHE A 1 92 ? -12.022 5.245 2.416 1.00 74.81 92 PHE A N 1
ATOM 714 C CA . PHE A 1 92 ? -10.603 5.443 2.744 1.00 74.81 92 PHE A CA 1
ATOM 715 C C . PHE A 1 92 ? -10.167 6.901 2.580 1.00 74.81 92 PHE A C 1
ATOM 717 O O . PHE A 1 92 ? -9.442 7.452 3.403 1.00 74.81 92 PHE A O 1
ATOM 724 N N . ILE A 1 93 ? -10.664 7.546 1.527 1.00 68.62 93 ILE A N 1
ATOM 725 C CA . ILE A 1 93 ? -10.321 8.925 1.203 1.00 68.62 93 ILE A CA 1
ATOM 726 C C . ILE A 1 93 ? -10.843 9.917 2.259 1.00 68.62 93 ILE A C 1
ATOM 728 O O . ILE A 1 93 ? -10.261 10.994 2.418 1.00 68.62 93 ILE A O 1
ATOM 732 N N . ASP A 1 94 ? -11.874 9.533 3.009 1.00 65.25 94 ASP A N 1
ATOM 733 C CA . ASP A 1 94 ? -12.552 10.343 4.022 1.00 65.25 94 ASP A CA 1
ATOM 734 C C . ASP A 1 94 ? -12.063 10.026 5.454 1.00 65.25 94 ASP A C 1
ATOM 736 O O . ASP A 1 94 ? -12.329 10.792 6.382 1.00 65.25 94 ASP A O 1
ATOM 740 N N . LEU A 1 95 ? -11.302 8.932 5.645 1.00 59.12 95 LEU A N 1
ATOM 741 C CA . LEU A 1 95 ? -10.792 8.477 6.953 1.00 59.12 95 LEU A CA 1
ATOM 742 C C . LEU A 1 95 ? -9.835 9.474 7.627 1.00 59.12 95 LEU A C 1
ATOM 744 O O . LEU A 1 95 ? -9.771 9.514 8.851 1.00 59.12 95 LEU A O 1
ATOM 748 N N . GLU A 1 96 ? -9.100 10.291 6.871 1.00 53.97 96 GLU A N 1
ATOM 749 C CA . GLU A 1 96 ? -8.145 11.250 7.452 1.00 53.97 96 GLU A CA 1
ATOM 750 C C . GLU A 1 96 ? -8.789 12.482 8.094 1.00 53.97 96 GLU A C 1
ATOM 752 O O . GLU A 1 96 ? -8.179 13.121 8.946 1.00 53.97 96 GLU A O 1
ATOM 757 N N . THR A 1 97 ? -9.988 12.868 7.660 1.00 45.06 97 THR A N 1
ATOM 758 C CA . THR A 1 97 ? -10.680 14.062 8.176 1.00 45.06 97 THR A CA 1
ATOM 759 C C . THR A 1 97 ? -11.528 13.776 9.405 1.00 45.06 97 THR A C 1
ATOM 761 O O . THR A 1 97 ? -12.108 14.703 9.967 1.00 45.06 97 THR A O 1
ATOM 764 N N . SER A 1 98 ? -11.613 12.515 9.826 1.00 41.84 98 SER A N 1
ATOM 765 C CA . SER A 1 98 ? -12.521 12.123 10.887 1.00 41.84 98 SER A CA 1
ATOM 766 C C . SER A 1 98 ? -11.799 11.944 12.218 1.00 41.84 98 SER A C 1
ATOM 768 O O . SER A 1 98 ? -10.992 11.036 12.396 1.00 41.84 98 SER A O 1
ATOM 770 N N . THR A 1 99 ? -12.141 12.787 13.192 1.00 42.00 99 THR A N 1
ATOM 771 C CA . THR A 1 99 ? -11.889 12.533 14.621 1.00 42.00 99 THR A CA 1
ATOM 772 C C . THR A 1 99 ? -12.874 11.512 15.207 1.00 42.00 99 THR A C 1
ATOM 774 O O . THR A 1 99 ? -12.791 11.195 16.391 1.00 42.00 99 THR A O 1
ATOM 777 N N . LYS A 1 100 ? -13.808 10.994 14.393 1.00 41.09 100 LYS A N 1
ATOM 778 C CA . LYS A 1 100 ? -14.802 9.983 14.767 1.00 41.09 100 LYS A CA 1
ATOM 779 C C . LYS A 1 100 ? -14.853 8.841 13.755 1.00 41.09 100 LYS A C 1
ATOM 781 O O . LYS A 1 100 ? -14.812 9.054 12.553 1.00 41.09 100 LYS A O 1
ATOM 786 N N . ASP A 1 101 ? -14.942 7.625 14.258 1.00 45.66 101 ASP A N 1
ATOM 787 C CA . ASP A 1 101 ? -15.083 6.376 13.514 1.00 45.66 101 ASP A CA 1
ATOM 788 C C . ASP A 1 101 ? -15.911 6.469 12.222 1.00 45.66 101 ASP A C 1
ATOM 790 O O . ASP A 1 101 ? -17.100 6.777 12.260 1.00 45.66 101 ASP A O 1
ATOM 794 N N . ASN A 1 102 ? -15.316 6.091 11.086 1.00 42.34 102 ASN A N 1
ATOM 795 C CA . ASN A 1 102 ? -16.100 5.650 9.933 1.00 42.34 102 ASN A CA 1
ATOM 796 C C . ASN A 1 102 ? -16.178 4.120 9.965 1.00 42.34 102 ASN A C 1
ATOM 798 O O . ASN A 1 102 ? -15.263 3.379 9.577 1.00 42.34 102 ASN A O 1
ATOM 802 N N . THR A 1 103 ? -17.293 3.652 10.513 1.00 38.88 103 THR A N 1
ATOM 803 C CA . THR A 1 103 ? -17.748 2.266 10.538 1.00 38.88 103 THR A CA 1
ATOM 804 C C . THR A 1 103 ? -18.011 1.780 9.110 1.00 38.88 103 THR A C 1
ATOM 806 O O . THR A 1 103 ? -18.731 2.395 8.335 1.00 38.88 103 THR A O 1
ATOM 809 N N . ILE A 1 104 ? -17.395 0.653 8.751 1.00 45.19 104 ILE A N 1
ATOM 810 C CA . ILE A 1 104 ? -17.749 -0.138 7.564 1.00 45.19 104 ILE A CA 1
ATOM 811 C C . ILE A 1 104 ? -18.066 -1.515 8.138 1.00 45.19 104 ILE A C 1
ATOM 813 O O . ILE A 1 104 ? -17.308 -2.005 8.971 1.00 45.19 104 ILE A O 1
ATOM 817 N N . ALA A 1 105 ? -19.240 -2.043 7.819 1.00 37.91 105 ALA A N 1
ATOM 818 C CA . ALA A 1 105 ? -19.939 -3.050 8.606 1.00 37.91 105 ALA A CA 1
ATOM 819 C C . ALA A 1 105 ? -19.177 -4.375 8.855 1.00 37.91 105 ALA A C 1
ATOM 821 O O . ALA A 1 105 ? -18.509 -4.904 7.972 1.00 37.91 105 ALA A O 1
ATOM 822 N N . ASN A 1 106 ? -19.434 -4.911 10.060 1.00 38.94 106 ASN A N 1
ATOM 823 C CA . ASN A 1 106 ? -19.226 -6.261 10.612 1.00 38.94 106 ASN A CA 1
ATOM 824 C C . ASN A 1 106 ? -17.808 -6.659 11.097 1.00 38.94 106 ASN A C 1
ATOM 826 O O . ASN A 1 106 ? -16.870 -6.812 10.326 1.00 38.94 106 ASN A O 1
ATOM 830 N N . ASN A 1 107 ? -17.700 -6.919 12.414 1.00 53.53 107 ASN A N 1
ATOM 831 C CA . ASN A 1 107 ? -16.529 -7.460 13.137 1.00 53.53 107 ASN A CA 1
ATOM 832 C C . ASN A 1 107 ? -15.299 -6.527 13.294 1.00 53.53 107 ASN A C 1
ATOM 834 O O . ASN A 1 107 ? -14.164 -6.992 13.434 1.00 53.53 107 ASN A O 1
ATOM 838 N N . LYS A 1 108 ? -15.533 -5.208 13.286 1.00 63.06 108 LYS A N 1
ATOM 839 C CA . LYS A 1 108 ? -14.516 -4.142 13.355 1.00 63.06 108 LYS A CA 1
ATOM 840 C C . LYS A 1 108 ? -14.153 -3.800 14.812 1.00 63.06 108 LYS A C 1
ATOM 842 O O . LYS A 1 108 ? -15.017 -3.812 15.684 1.00 63.06 108 LYS A O 1
ATOM 847 N N . LEU A 1 109 ? -12.881 -3.502 15.073 1.00 72.31 109 LEU A N 1
ATOM 848 C CA . LEU A 1 109 ? -12.402 -2.999 16.369 1.00 72.31 109 LEU A CA 1
ATOM 849 C C . LEU A 1 109 ? -12.758 -1.515 16.529 1.00 72.31 109 LEU A C 1
ATOM 851 O O . LEU A 1 109 ? -12.573 -0.750 15.582 1.00 72.31 109 LEU A O 1
ATOM 855 N N . ASN A 1 110 ? -13.192 -1.106 17.725 1.00 74.44 110 ASN A N 1
ATOM 856 C CA . ASN A 1 110 ? -13.322 0.310 18.080 1.00 74.44 110 ASN A CA 1
ATOM 857 C C . ASN A 1 110 ? -11.931 0.847 18.424 1.00 74.44 110 ASN A C 1
ATOM 859 O O . ASN A 1 110 ? -11.426 0.601 19.523 1.00 74.44 110 ASN A O 1
ATOM 863 N N . ILE A 1 111 ? -11.303 1.527 17.465 1.00 80.12 111 ILE A N 1
ATOM 864 C CA . ILE A 1 111 ? -9.947 2.052 17.617 1.00 80.12 111 ILE A CA 1
ATOM 865 C C . ILE A 1 111 ? -9.935 3.569 17.519 1.00 80.12 111 ILE A C 1
ATOM 867 O O . ILE A 1 111 ? -10.554 4.161 16.642 1.00 80.12 111 ILE A O 1
ATOM 871 N N . SER A 1 112 ? -9.153 4.198 18.382 1.00 83.56 112 SER A N 1
ATOM 872 C CA . SER A 1 112 ? -8.784 5.605 18.244 1.00 83.56 112 SER A CA 1
ATOM 873 C C . SER A 1 112 ? -7.266 5.750 18.303 1.00 83.56 112 SER A C 1
ATOM 875 O O . SER A 1 112 ? -6.541 4.763 18.419 1.00 83.56 112 SER A O 1
ATOM 877 N N . PHE A 1 113 ? -6.764 6.970 18.144 1.00 86.62 113 PHE A N 1
ATOM 878 C CA . PHE A 1 113 ? -5.332 7.244 18.071 1.00 86.62 113 PHE A CA 1
ATOM 879 C C . PHE A 1 113 ? -4.963 8.323 19.075 1.00 86.62 113 PHE A C 1
ATOM 881 O O . PHE A 1 113 ? -5.748 9.238 19.329 1.00 86.62 113 PHE A O 1
ATOM 888 N N . THR A 1 114 ? -3.747 8.246 19.606 1.00 87.94 114 THR A N 1
ATOM 889 C CA . THR A 1 114 ? -3.132 9.394 20.277 1.00 87.94 114 THR A CA 1
ATOM 890 C C . THR A 1 114 ? -2.974 10.563 19.301 1.00 87.94 114 THR A C 1
ATOM 892 O O . THR A 1 114 ? -2.982 10.375 18.084 1.00 87.94 114 THR A O 1
ATOM 895 N N . ALA A 1 115 ? -2.822 11.787 19.817 1.00 84.19 115 ALA A N 1
ATOM 896 C CA . ALA A 1 115 ? -2.711 12.988 18.981 1.00 84.19 115 ALA A CA 1
ATOM 897 C C . ALA A 1 115 ? -1.511 12.943 18.012 1.00 84.19 115 ALA A C 1
ATOM 899 O O . ALA A 1 115 ? -1.612 13.405 16.880 1.00 84.19 115 ALA A O 1
ATOM 900 N N . ASP A 1 116 ? -0.405 12.324 18.431 1.00 86.19 116 ASP A N 1
ATOM 901 C CA . ASP A 1 116 ? 0.783 12.066 17.606 1.00 86.19 116 ASP A CA 1
ATOM 902 C C . ASP A 1 116 ? 0.633 10.847 16.668 1.00 86.19 116 ASP A C 1
ATOM 904 O O . ASP A 1 116 ? 1.536 10.523 15.896 1.00 86.19 116 ASP A O 1
ATOM 908 N N . ARG A 1 117 ? -0.503 10.143 16.758 1.00 87.62 117 ARG A N 1
ATOM 909 C CA . ARG A 1 117 ? -0.821 8.869 16.097 1.00 87.62 117 ARG A CA 1
ATOM 910 C C . ARG A 1 117 ? 0.230 7.782 16.291 1.00 87.62 117 ARG A C 1
ATOM 912 O O . ARG A 1 117 ? 0.332 6.876 15.466 1.00 87.62 117 ARG A O 1
ATOM 919 N N . ASN A 1 118 ? 1.038 7.847 17.342 1.00 92.38 118 ASN A N 1
ATOM 920 C CA . ASN A 1 118 ? 2.045 6.827 17.624 1.00 92.38 118 ASN A CA 1
ATOM 921 C C . ASN A 1 118 ? 1.481 5.642 18.394 1.00 92.38 118 ASN A C 1
ATOM 923 O O . ASN A 1 118 ? 2.143 4.614 18.483 1.00 92.38 118 ASN A O 1
ATOM 927 N N . ARG A 1 119 ? 0.254 5.735 18.910 1.00 91.19 119 ARG A N 1
ATOM 928 C CA . ARG A 1 119 ? -0.424 4.615 19.558 1.00 91.19 119 ARG A CA 1
ATOM 929 C C . ARG A 1 119 ? -1.847 4.473 19.052 1.00 91.19 119 ARG A C 1
ATOM 931 O O . ARG A 1 119 ? -2.537 5.468 18.824 1.00 91.19 119 ARG A O 1
ATOM 938 N N . ILE A 1 120 ? -2.285 3.225 18.939 1.00 90.44 120 ILE A N 1
ATOM 939 C CA . ILE A 1 120 ? -3.698 2.881 18.785 1.00 90.44 120 ILE A CA 1
ATOM 940 C C . ILE A 1 120 ? -4.258 2.646 20.181 1.00 90.44 120 ILE A C 1
ATOM 942 O O . ILE A 1 120 ? -3.697 1.858 20.942 1.00 90.44 120 ILE A O 1
ATOM 946 N N . LEU A 1 121 ? -5.348 3.328 20.505 1.00 88.62 121 LEU A N 1
ATOM 947 C CA . LEU A 1 121 ? -6.139 3.114 21.708 1.00 88.62 121 LEU A CA 1
ATOM 948 C C . LEU A 1 121 ? -7.267 2.143 21.359 1.00 88.62 121 LEU A C 1
ATOM 950 O O . LEU A 1 121 ? -7.999 2.373 20.392 1.00 88.62 121 LEU A O 1
ATOM 954 N N . ILE A 1 122 ? -7.392 1.062 22.121 1.00 84.75 122 ILE A N 1
ATOM 955 C CA . ILE A 1 122 ? -8.375 0.007 21.883 1.00 84.75 122 ILE A CA 1
ATOM 956 C C . ILE A 1 122 ? -9.147 -0.221 23.177 1.00 84.75 122 ILE A C 1
ATOM 958 O O . ILE A 1 122 ? -8.582 -0.674 24.169 1.00 84.75 122 ILE A O 1
ATOM 962 N N . ASN A 1 123 ? -10.450 0.054 23.146 1.00 70.62 123 ASN A N 1
ATOM 963 C CA . ASN A 1 123 ? -11.353 -0.134 24.287 1.00 70.62 123 ASN A CA 1
ATOM 964 C C . ASN A 1 123 ? -11.845 -1.595 24.407 1.00 70.62 123 ASN A C 1
ATOM 966 O O . ASN A 1 123 ? -13.007 -1.832 24.723 1.00 70.62 123 ASN A O 1
ATOM 970 N N . ASP A 1 124 ? -10.990 -2.571 24.098 1.00 66.12 124 ASP A N 1
ATOM 971 C CA . ASP A 1 124 ? -11.254 -4.009 24.255 1.00 66.12 124 ASP A CA 1
ATOM 972 C C . ASP A 1 124 ? -10.288 -4.594 25.314 1.00 66.12 124 ASP A C 1
ATOM 974 O O . ASP A 1 124 ? -9.334 -3.940 25.732 1.00 66.12 124 ASP A O 1
ATOM 978 N N . VAL A 1 125 ? -10.564 -5.821 25.767 1.00 65.38 125 VAL A N 1
ATOM 979 C CA . VAL A 1 125 ? -9.913 -6.530 26.891 1.00 65.38 125 VAL A CA 1
ATOM 980 C C . VAL A 1 125 ? -8.381 -6.362 26.928 1.00 65.38 125 VAL A C 1
ATOM 982 O O . VAL A 1 125 ? -7.690 -6.675 25.953 1.00 65.38 125 VAL A O 1
ATOM 985 N N . GLU A 1 126 ? -7.842 -5.923 28.074 1.00 66.06 126 GLU A N 1
ATOM 986 C CA . GLU A 1 126 ? -6.394 -5.837 28.311 1.00 66.06 126 GLU A CA 1
ATOM 987 C C . GLU A 1 126 ? -5.696 -7.189 28.095 1.00 66.06 126 GLU A C 1
ATOM 989 O O . GLU A 1 126 ? -6.261 -8.246 28.367 1.00 66.06 126 GLU A O 1
ATOM 994 N N . SER A 1 127 ? -4.445 -7.161 27.623 1.00 69.06 127 SER A N 1
ATOM 995 C CA . SER A 1 127 ? -3.655 -8.363 27.302 1.00 69.06 127 SER A CA 1
ATOM 996 C C . SER A 1 127 ? -4.223 -9.229 26.167 1.00 69.06 127 SER A C 1
ATOM 998 O O . SER A 1 127 ? -3.933 -10.421 26.085 1.00 69.06 127 SER A O 1
ATOM 1000 N N . SER A 1 128 ? -5.017 -8.639 25.268 1.00 81.19 128 SER A N 1
ATOM 1001 C CA . SER A 1 128 ? -5.405 -9.292 24.014 1.00 81.19 128 SER A CA 1
ATOM 1002 C C . SER A 1 128 ? -4.256 -9.287 23.004 1.00 81.19 128 SER A C 1
ATOM 1004 O O . SER A 1 128 ? -3.617 -8.253 22.776 1.00 81.19 128 SER A O 1
ATOM 1006 N N . ALA A 1 129 ? -4.044 -10.429 22.344 1.00 89.44 129 ALA A N 1
ATOM 1007 C CA . ALA A 1 129 ? -3.041 -10.563 21.296 1.00 89.44 129 ALA A CA 1
ATOM 1008 C C . ALA A 1 129 ? -3.454 -9.782 20.048 1.00 89.44 129 ALA A C 1
ATOM 1010 O O . ALA A 1 129 ? -4.570 -9.929 19.540 1.00 89.44 129 ALA A O 1
ATOM 1011 N N . VAL A 1 130 ? -2.522 -8.995 19.523 1.00 91.19 130 VAL A N 1
ATOM 1012 C CA . VAL A 1 130 ? -2.725 -8.151 18.350 1.00 91.19 130 VAL A CA 1
ATOM 1013 C C . VAL A 1 130 ? -1.608 -8.333 17.340 1.00 91.19 130 VAL A C 1
ATOM 1015 O O . VAL A 1 130 ? -0.429 -8.428 17.681 1.00 91.19 130 VAL A O 1
ATOM 1018 N N . ASN A 1 131 ? -2.001 -8.356 16.073 1.00 94.19 131 ASN A N 1
ATOM 1019 C CA . ASN A 1 131 ? -1.091 -8.402 14.941 1.00 94.19 131 ASN A CA 1
ATOM 1020 C C . ASN A 1 131 ? -1.426 -7.262 13.985 1.00 94.19 131 ASN A C 1
ATOM 1022 O O . ASN A 1 131 ? -2.592 -7.028 13.683 1.00 94.19 131 ASN A O 1
ATOM 1026 N N . ILE A 1 132 ? -0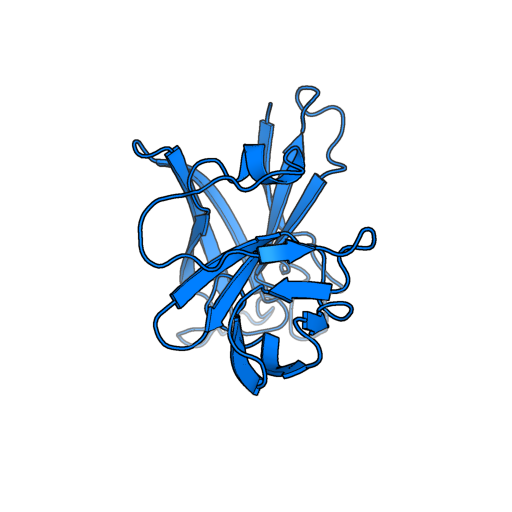.407 -6.563 13.508 1.00 94.31 132 ILE A N 1
ATOM 1027 C CA . ILE A 1 132 ? -0.518 -5.516 12.501 1.00 94.31 132 ILE A CA 1
ATOM 1028 C C . ILE A 1 132 ? 0.183 -6.019 11.250 1.00 94.31 132 ILE A C 1
ATOM 1030 O O . ILE A 1 132 ? 1.336 -6.442 11.315 1.00 94.31 132 ILE A O 1
ATOM 1034 N N . PHE A 1 133 ? -0.507 -5.945 10.122 1.00 93.81 133 PHE A N 1
ATOM 1035 C CA . PHE A 1 133 ? -0.021 -6.365 8.816 1.00 93.81 133 PHE A CA 1
ATOM 1036 C C . PHE A 1 133 ? 0.010 -5.180 7.849 1.00 93.81 133 PHE A C 1
ATOM 1038 O O . PHE A 1 133 ? -0.799 -4.257 7.968 1.00 93.81 133 PHE A O 1
ATOM 1045 N N . SER A 1 134 ? 0.913 -5.219 6.869 1.00 91.75 134 SER A N 1
ATOM 1046 C CA . SER A 1 134 ? 0.813 -4.382 5.670 1.00 91.75 134 SER A CA 1
ATOM 1047 C C . SER A 1 134 ? -0.429 -4.770 4.858 1.00 91.75 134 SER A C 1
ATOM 1049 O O . SER A 1 134 ? -1.043 -5.817 5.091 1.00 91.75 134 SER A O 1
ATOM 1051 N N . MET A 1 135 ? -0.775 -3.972 3.846 1.00 87.06 135 MET A N 1
ATOM 1052 C CA . MET A 1 135 ? -1.873 -4.306 2.928 1.00 87.06 135 MET A CA 1
ATOM 1053 C C . MET A 1 135 ? -1.647 -5.599 2.132 1.00 87.06 135 MET A C 1
ATOM 1055 O O . MET A 1 135 ? -2.610 -6.188 1.653 1.00 87.06 135 MET A O 1
ATOM 1059 N N . THR A 1 136 ? -0.401 -6.064 2.030 1.00 86.12 136 THR A N 1
ATOM 1060 C CA . THR A 1 136 ? -0.032 -7.337 1.390 1.00 86.12 136 THR A CA 1
ATOM 1061 C C . THR A 1 136 ? 0.078 -8.505 2.374 1.00 86.12 136 THR A C 1
ATOM 1063 O O . THR A 1 136 ? 0.489 -9.598 1.994 1.00 86.12 136 THR A O 1
ATOM 1066 N N . GLY A 1 137 ? -0.283 -8.301 3.645 1.00 87.44 137 GLY A N 1
ATOM 1067 C CA . GLY A 1 137 ? -0.315 -9.359 4.656 1.00 87.44 137 GLY A CA 1
ATOM 1068 C C . GLY A 1 137 ? 1.024 -9.648 5.339 1.00 87.44 137 GLY A C 1
ATOM 1069 O O . GLY A 1 137 ? 1.108 -10.600 6.111 1.00 87.44 137 GLY A O 1
ATOM 1070 N N . ILE A 1 138 ? 2.064 -8.838 5.112 1.00 90.12 138 ILE A N 1
ATOM 1071 C CA . ILE A 1 138 ? 3.346 -8.982 5.816 1.00 90.12 138 ILE A CA 1
ATOM 1072 C C . ILE A 1 138 ? 3.195 -8.434 7.233 1.00 90.12 138 ILE A C 1
ATOM 1074 O O . ILE A 1 138 ? 2.826 -7.270 7.411 1.00 90.12 138 ILE A O 1
ATOM 1078 N N . THR A 1 139 ? 3.518 -9.245 8.240 1.00 94.38 139 THR A N 1
ATOM 1079 C CA . THR A 1 139 ? 3.502 -8.823 9.646 1.00 94.38 139 THR A CA 1
ATOM 1080 C C . THR A 1 139 ? 4.454 -7.650 9.872 1.00 94.38 139 THR A C 1
ATOM 1082 O O . THR A 1 139 ? 5.656 -7.764 9.655 1.00 94.38 139 THR A O 1
ATOM 1085 N N . GLN A 1 140 ? 3.906 -6.535 10.347 1.00 95.38 140 GLN A N 1
ATOM 1086 C CA . GLN A 1 140 ? 4.640 -5.341 10.771 1.00 95.38 140 GLN A CA 1
ATOM 1087 C C . GLN A 1 140 ? 4.891 -5.349 12.279 1.00 95.38 140 GLN A C 1
ATOM 1089 O O . GLN A 1 140 ? 5.941 -4.920 12.746 1.00 95.38 140 GLN A O 1
ATOM 1094 N N . LYS A 1 141 ? 3.928 -5.864 13.053 1.00 94.88 141 LYS A N 1
ATOM 1095 C CA . LYS A 1 141 ? 4.047 -6.003 14.506 1.00 94.88 141 LYS A CA 1
ATOM 1096 C C . LYS A 1 141 ? 3.185 -7.147 15.017 1.00 94.88 141 LYS A C 1
ATOM 1098 O O . LYS A 1 141 ? 2.026 -7.260 14.637 1.00 94.88 141 LYS A O 1
ATOM 1103 N N . SER A 1 142 ? 3.723 -7.907 15.960 1.00 94.38 142 SER A N 1
ATOM 1104 C CA . SER A 1 142 ? 2.967 -8.820 16.818 1.00 94.38 142 SER A CA 1
ATOM 1105 C C . SER A 1 142 ? 3.187 -8.410 18.269 1.00 94.38 142 SER A C 1
ATOM 1107 O O . SER A 1 142 ? 4.297 -8.028 18.646 1.00 94.38 142 SER A O 1
ATOM 1109 N N . GLY A 1 143 ? 2.139 -8.433 19.086 1.00 90.81 143 GLY A N 1
ATOM 1110 C CA . GLY A 1 143 ? 2.242 -8.024 20.482 1.00 90.81 143 GLY A CA 1
ATOM 1111 C C . GLY A 1 143 ? 0.947 -8.196 21.260 1.00 90.81 143 GLY A C 1
ATOM 1112 O O . GLY A 1 143 ? 0.022 -8.874 20.821 1.00 90.81 143 GLY A O 1
ATOM 1113 N N . GLN A 1 144 ? 0.908 -7.573 22.432 1.00 89.19 144 GLN A N 1
ATOM 1114 C CA . GLN A 1 144 ? -0.245 -7.550 23.324 1.00 89.19 144 GLN A CA 1
ATOM 1115 C C . GLN A 1 144 ? -0.683 -6.106 23.555 1.00 89.19 144 GLN A C 1
ATOM 1117 O O . GLN A 1 144 ? 0.134 -5.185 23.468 1.00 89.19 144 GLN A O 1
ATOM 1122 N N . ILE A 1 145 ? -1.960 -5.917 23.873 1.00 87.50 145 ILE A N 1
ATOM 1123 C CA . ILE A 1 145 ? -2.458 -4.633 24.364 1.00 87.50 145 ILE A CA 1
ATOM 1124 C C . ILE A 1 145 ? -1.983 -4.412 25.795 1.00 87.50 145 ILE A C 1
ATOM 1126 O O . ILE A 1 145 ? -2.283 -5.203 26.687 1.00 87.50 145 ILE A O 1
ATOM 1130 N N . THR A 1 146 ? -1.264 -3.310 26.008 1.00 85.50 146 THR A N 1
ATOM 1131 C CA . THR A 1 146 ? -0.782 -2.874 27.323 1.00 85.50 146 THR A CA 1
ATOM 1132 C C . THR A 1 146 ? -1.416 -1.529 27.652 1.00 85.50 146 THR A C 1
ATOM 1134 O O . THR A 1 146 ? -1.296 -0.582 26.869 1.00 85.50 146 THR A O 1
ATOM 1137 N N . ASN A 1 147 ? -2.092 -1.438 28.801 1.00 85.62 147 ASN A N 1
ATOM 1138 C CA . ASN A 1 147 ? -2.796 -0.232 29.253 1.00 85.62 147 ASN A CA 1
ATOM 1139 C C . ASN A 1 147 ? -3.736 0.325 28.164 1.00 85.62 147 ASN A C 1
ATOM 1141 O O . ASN A 1 147 ? -3.606 1.477 27.742 1.00 85.62 147 ASN A O 1
ATOM 1145 N N . GLY A 1 148 ? -4.592 -0.538 27.605 1.00 86.69 148 GLY A N 1
ATOM 1146 C CA . GLY A 1 148 ? -5.562 -0.173 26.563 1.00 86.69 148 GLY A CA 1
ATOM 1147 C C . GLY A 1 148 ? -4.970 0.325 25.235 1.00 86.69 148 GLY A C 1
ATOM 1148 O O . GLY A 1 148 ? -5.683 0.938 24.441 1.00 86.69 148 GLY A O 1
ATOM 1149 N N . SER A 1 149 ? -3.674 0.121 24.968 1.00 89.62 149 SER A N 1
ATOM 1150 C CA . SER A 1 149 ? -3.051 0.614 23.736 1.00 89.62 149 SER A CA 1
ATOM 1151 C C . SER A 1 149 ? -1.954 -0.281 23.157 1.00 89.62 149 SER A C 1
ATOM 1153 O O . SER A 1 149 ? -1.407 -1.159 23.826 1.00 89.62 149 SER A O 1
ATOM 1155 N N . ILE A 1 150 ? -1.610 -0.022 21.893 1.00 92.38 150 ILE A N 1
ATOM 1156 C CA . ILE A 1 150 ? -0.448 -0.587 21.200 1.00 92.38 150 ILE A CA 1
ATOM 1157 C C . ILE A 1 150 ? 0.367 0.515 20.524 1.00 92.38 150 ILE A C 1
ATOM 1159 O O . ILE A 1 150 ? -0.184 1.392 19.860 1.00 92.38 150 ILE A O 1
ATOM 1163 N N . ASP A 1 151 ? 1.688 0.452 20.692 1.00 93.25 151 ASP A N 1
ATOM 1164 C CA . ASP A 1 151 ? 2.631 1.349 20.027 1.00 93.25 151 ASP A CA 1
ATOM 1165 C C . ASP A 1 151 ? 2.823 0.988 18.545 1.00 93.25 151 ASP A C 1
ATOM 1167 O O . ASP A 1 151 ? 3.081 -0.165 18.184 1.00 93.25 151 ASP A O 1
ATOM 1171 N N . ILE A 1 152 ? 2.723 2.014 17.707 1.00 94.19 152 ILE A N 1
ATOM 1172 C CA . ILE A 1 152 ? 2.881 1.990 16.252 1.00 94.19 152 ILE A CA 1
ATOM 1173 C C . ILE A 1 152 ? 3.834 3.091 15.764 1.00 94.19 152 ILE A C 1
ATOM 1175 O O . ILE A 1 152 ? 3.859 3.391 14.574 1.00 94.19 152 ILE A O 1
ATOM 1179 N N . SER A 1 153 ? 4.618 3.702 16.658 1.00 93.88 153 SER A N 1
ATOM 1180 C CA . SER A 1 153 ? 5.575 4.776 16.334 1.00 93.88 153 SER A CA 1
ATOM 1181 C C . SER A 1 153 ? 6.588 4.406 15.241 1.00 93.88 153 SER A C 1
ATOM 1183 O O . SER A 1 153 ? 6.963 5.250 14.437 1.00 93.88 153 SER A O 1
ATOM 1185 N N . HIS A 1 154 ? 6.988 3.135 15.183 1.00 93.31 154 HIS A N 1
ATOM 1186 C CA . HIS A 1 154 ? 7.909 2.578 14.188 1.00 93.31 154 HIS A CA 1
ATOM 1187 C C . HIS A 1 154 ? 7.305 2.416 12.779 1.00 93.31 154 HIS A C 1
ATOM 1189 O O . HIS A 1 154 ? 8.049 2.151 11.836 1.00 93.31 154 HIS A O 1
ATOM 1195 N N . LEU A 1 155 ? 5.980 2.527 12.616 1.00 93.69 155 LEU A N 1
ATOM 1196 C CA . LEU A 1 155 ? 5.339 2.394 11.307 1.00 93.69 155 LEU A CA 1
ATOM 1197 C C . LEU A 1 155 ? 5.510 3.674 10.487 1.00 93.69 155 LEU A C 1
ATOM 1199 O O . LEU A 1 155 ? 5.316 4.786 10.981 1.00 93.69 155 LEU A O 1
ATOM 1203 N N . ASN A 1 156 ? 5.794 3.501 9.197 1.00 91.56 156 ASN A N 1
ATOM 1204 C CA . ASN A 1 156 ? 5.742 4.593 8.234 1.00 91.56 156 ASN A CA 1
ATOM 1205 C C . ASN A 1 156 ? 4.298 5.085 8.055 1.00 91.56 156 ASN A C 1
ATOM 1207 O O . ASN A 1 156 ? 3.336 4.366 8.325 1.00 91.56 156 ASN A O 1
ATOM 1211 N N . ARG A 1 157 ? 4.131 6.302 7.527 1.00 88.88 157 ARG A N 1
ATOM 1212 C CA . ARG A 1 157 ? 2.815 6.769 7.071 1.00 88.88 157 ARG A CA 1
ATOM 1213 C C . ARG A 1 157 ? 2.319 5.850 5.952 1.00 88.88 157 ARG A C 1
ATOM 1215 O O . ARG A 1 157 ? 2.891 5.818 4.860 1.00 88.88 157 ARG A O 1
ATOM 1222 N N . GLY A 1 158 ? 1.259 5.105 6.226 1.00 88.75 158 GLY A N 1
ATOM 1223 C CA . GLY A 1 158 ? 0.828 3.994 5.387 1.00 88.75 158 GLY A CA 1
ATOM 1224 C C . GLY A 1 158 ? -0.523 3.438 5.801 1.00 88.75 158 GLY A C 1
ATOM 1225 O O . GLY A 1 158 ? -1.163 3.946 6.728 1.00 88.75 158 GLY A O 1
ATOM 1226 N N . VAL A 1 159 ? -0.953 2.404 5.082 1.00 88.56 159 VAL A N 1
ATOM 1227 C CA . VAL A 1 159 ? -2.208 1.695 5.347 1.00 88.56 159 VAL A CA 1
ATOM 1228 C C . VAL A 1 159 ? -1.897 0.302 5.868 1.00 88.56 159 VAL A C 1
ATOM 1230 O O . VAL A 1 159 ? -1.095 -0.428 5.289 1.00 88.56 159 VAL A O 1
ATOM 1233 N N . TYR A 1 160 ? -2.548 -0.062 6.964 1.00 90.12 160 TYR A N 1
ATOM 1234 C CA . TYR A 1 160 ? -2.265 -1.291 7.693 1.00 90.12 160 TYR A CA 1
ATOM 1235 C C . TYR A 1 160 ? -3.552 -1.993 8.101 1.00 90.12 160 TYR A C 1
ATOM 1237 O O . TYR A 1 160 ? -4.621 -1.383 8.146 1.00 90.12 160 TYR A O 1
ATOM 1245 N N . ILE A 1 161 ? -3.440 -3.276 8.432 1.00 89.56 161 ILE A N 1
ATOM 1246 C CA . ILE A 1 161 ? -4.531 -4.107 8.934 1.00 89.56 161 ILE A CA 1
ATOM 1247 C C . ILE A 1 161 ? -4.182 -4.537 10.355 1.00 89.56 161 ILE A C 1
ATOM 1249 O O . ILE A 1 161 ? -3.221 -5.270 10.569 1.00 89.56 161 ILE A O 1
ATOM 1253 N N . LEU A 1 162 ? -4.974 -4.099 11.326 1.00 90.19 162 LEU A N 1
ATOM 1254 C CA . LEU A 1 162 ? -4.937 -4.574 12.703 1.00 90.19 162 LEU A CA 1
ATOM 1255 C C . LEU A 1 162 ? -5.852 -5.793 12.848 1.00 90.19 162 LEU A C 1
ATOM 1257 O O . LEU A 1 162 ? -7.028 -5.736 12.498 1.00 90.19 162 LEU A O 1
ATOM 1261 N N . CYS A 1 163 ? -5.335 -6.874 13.415 1.00 89.75 163 CYS A N 1
ATOM 1262 C CA . CYS A 1 163 ? -6.065 -8.096 13.725 1.00 89.75 163 CYS A CA 1
ATOM 1263 C C . CYS A 1 163 ? -6.001 -8.371 15.230 1.00 89.75 163 CYS A C 1
ATOM 1265 O O . CYS A 1 163 ? -4.916 -8.372 15.812 1.00 89.75 163 CYS A O 1
ATOM 1267 N N . MET A 1 164 ? -7.151 -8.666 15.836 1.00 87.00 164 MET A N 1
ATOM 1268 C CA . MET A 1 164 ? -7.280 -9.087 17.234 1.00 87.00 164 MET A CA 1
ATOM 1269 C C . MET A 1 164 ? -8.274 -10.250 17.307 1.00 87.00 164 MET A C 1
ATOM 1271 O O . MET A 1 164 ? -9.485 -10.064 17.155 1.00 87.00 164 MET A O 1
ATOM 1275 N N . GLY A 1 165 ? -7.762 -11.471 17.469 1.00 84.50 165 GLY A N 1
ATOM 1276 C CA . GLY A 1 165 ? -8.558 -12.686 17.273 1.00 84.50 165 GLY A CA 1
ATOM 1277 C C . GLY A 1 165 ? -9.200 -12.715 15.879 1.00 84.50 165 GLY A C 1
ATOM 1278 O O . GLY A 1 165 ? -8.515 -12.561 14.869 1.00 84.50 165 GLY A O 1
ATOM 1279 N N . ASN A 1 166 ? -10.527 -12.859 15.827 1.00 81.06 166 ASN A N 1
ATOM 1280 C CA . ASN A 1 166 ? -11.296 -12.874 14.574 1.00 81.06 166 ASN A CA 1
ATOM 1281 C C . ASN A 1 166 ? -11.678 -11.473 14.062 1.00 81.06 166 ASN A C 1
ATOM 1283 O O . ASN A 1 166 ? -12.231 -11.355 12.967 1.00 81.06 166 ASN A O 1
ATOM 1287 N N . LYS A 1 167 ? -11.416 -10.416 14.843 1.00 82.62 167 LYS A N 1
ATOM 1288 C CA . LYS A 1 167 ? -11.707 -9.033 14.455 1.00 82.62 167 LYS A CA 1
ATOM 1289 C C . LYS A 1 167 ? -10.560 -8.485 13.610 1.00 82.62 167 LYS A C 1
ATOM 1291 O O . LYS A 1 167 ? -9.390 -8.680 13.948 1.00 82.62 167 LYS A O 1
ATOM 1296 N N . LYS A 1 168 ? -10.890 -7.770 12.533 1.00 84.00 168 LYS A N 1
ATOM 1297 C CA . LYS A 1 168 ? -9.915 -7.121 11.644 1.00 84.00 168 LYS A CA 1
ATOM 1298 C C . LYS A 1 168 ? -10.325 -5.684 11.373 1.00 84.00 168 LYS A C 1
ATOM 1300 O O . LYS A 1 168 ? -11.512 -5.395 11.242 1.00 84.00 168 LYS A O 1
ATOM 1305 N N . GLN A 1 169 ? -9.343 -4.795 11.287 1.00 83.44 169 GLN A N 1
ATOM 1306 C CA . GLN A 1 169 ? -9.584 -3.384 11.057 1.00 83.44 169 GLN A CA 1
ATOM 1307 C C . GLN A 1 169 ? -8.450 -2.714 10.278 1.00 83.44 169 GLN A C 1
ATOM 1309 O O . GLN A 1 169 ? -7.309 -2.695 10.731 1.00 83.44 169 GLN A O 1
ATOM 1314 N N . SER A 1 170 ? -8.766 -2.114 9.128 1.00 84.81 170 SER A N 1
ATOM 1315 C CA . SER A 1 170 ? -7.809 -1.300 8.372 1.00 84.81 170 SER A CA 1
ATOM 1316 C C . SER A 1 170 ? -7.671 0.097 8.973 1.00 84.81 170 SER A C 1
ATOM 1318 O O . SER A 1 170 ? -8.669 0.705 9.366 1.00 84.81 170 SER A O 1
ATOM 1320 N N . PHE A 1 171 ? -6.456 0.641 9.003 1.00 84.31 171 PHE A N 1
ATOM 1321 C CA . PHE A 1 171 ? -6.195 1.979 9.528 1.00 84.31 171 PHE A CA 1
ATOM 1322 C C . PHE A 1 171 ? -5.060 2.708 8.803 1.00 84.31 171 PHE A C 1
ATOM 1324 O O . PHE A 1 171 ? -4.263 2.097 8.093 1.00 84.31 171 PHE A O 1
ATOM 1331 N N . ILE A 1 172 ? -5.003 4.027 9.015 1.00 85.19 172 ILE A N 1
ATOM 1332 C CA . ILE A 1 172 ? -3.946 4.920 8.529 1.00 85.19 172 ILE A CA 1
ATOM 1333 C C . ILE A 1 172 ? -3.061 5.323 9.717 1.00 85.19 172 ILE A C 1
ATOM 1335 O O . ILE A 1 172 ? -3.587 5.796 10.737 1.00 85.19 172 ILE A O 1
ATOM 1339 N N . LYS A 1 173 ? -1.744 5.130 9.580 1.00 84.31 173 LYS A N 1
ATOM 1340 C CA . LYS A 1 173 ? -0.734 5.690 10.494 1.00 84.31 173 LYS A CA 1
ATOM 1341 C C . LYS A 1 173 ? -0.535 7.172 10.209 1.00 84.31 173 LYS A C 1
ATOM 1343 O O . LYS A 1 173 ? -0.279 7.506 9.031 1.00 84.31 173 LYS A O 1
#

Radius of gyration: 17.26 Å; chains: 1; bounding box: 44×39×47 Å

Foldseek 3Di:
DDKDWAAPFDDADPFFGRAFFIKIFDDPPVPPDGPDIAGQGGAAWHDKDWDADPQQKIKMKTKDAPHRYQTPDPDDDPRSIDIDIFIGDHCNVVQVVDQDDDDDDDQAFPWHADPVRQKIAGPDDFQFWKFKAHSVRHTPDTDTHDPRIDGNNVDDQHWIWMDGPPGIDIDTD

InterPro domains:
  IPR026444 Secretion system, C-terminal sorting domain [PF18962] (105-172)
  IPR026444 Secretion system, C-terminal sorting domain [TIGR04183] (119-172)
  IPR036278 Sialidase superfamily [SSF50939] (2-81)

pLDDT: mean 86.95, std 14.12, range [37.91, 98.38]

Secondary structure (DSSP, 8-state):
-EEEEEE------SSB-S-EEEEEEEESSTTS---EEEEEEEEEEEEEEEEE-TTS-EEEEEEEESSSS-B--S---TTSSEEEEEEEPTTGGGGGG-SS----SSS---EEE-TTS-EEEE-S-TT-EEEEEETTS-EEEEEE-BTTEEE-TTS-SBEEEEEETTEEEEEE-

Sequence (173 aa):
MLLYSGIEGSTATTLYDDRCRLKLFKSRDSGTSWQQNYLLYEKAAGYSCLTRLKTGEIAILFEAGDESGFIKSSVRNAGWMRLDIIILPAGFIDLETSTKDNTIANNKLNISFTADRNRILINDVESSAVNIFSMTGITQKSGQITNGSIDISHLNRGVYILCMGNKKQSFIK